Protein AF-A0A951XE50-F1 (afdb_monomer_lite)

Radius of gyration: 20.69 Å; chains: 1; bounding box: 58×38×55 Å

Sequence (155 aa):
MLATIKSINREINRYFDFTFLLKFLALFAIFYYANMYFVGLTLPGENHNAYFTKHLNYINWITGSIMYMANLITQSVGLDTHVVNTRYLVVPGGHSLFMNWQCVGLGIFSFWAAFILANSMNLKKKLLWGLGGFLIIWFLNVCRTALLMIALENN

Structure (mmCIF, N/CA/C/O backbone):
data_AF-A0A951XE50-F1
#
_entry.id   AF-A0A951XE50-F1
#
loop_
_atom_site.group_PDB
_atom_site.id
_atom_site.type_symbol
_atom_site.label_atom_id
_atom_site.label_alt_id
_atom_site.label_comp_id
_atom_site.label_asym_id
_atom_site.label_entity_id
_atom_site.label_seq_id
_atom_site.pdbx_PDB_ins_code
_atom_site.Cartn_x
_atom_site.Cartn_y
_atom_site.Cartn_z
_atom_site.occupancy
_atom_site.B_iso_or_equiv
_atom_site.auth_seq_id
_atom_site.auth_comp_id
_atom_site.auth_asym_id
_atom_site.auth_atom_id
_atom_site.pdbx_PDB_model_num
ATOM 1 N N . MET A 1 1 ? -41.472 -7.129 26.502 1.00 50.16 1 MET A N 1
ATOM 2 C CA . MET A 1 1 ? -40.928 -7.056 25.125 1.00 50.16 1 MET A CA 1
ATOM 3 C C . MET A 1 1 ? -39.589 -6.312 25.061 1.00 50.16 1 MET A C 1
ATOM 5 O O . MET A 1 1 ? -38.612 -6.906 24.632 1.00 50.16 1 MET A O 1
ATOM 9 N N . LEU A 1 2 ? -39.487 -5.074 25.566 1.00 54.22 2 LEU A N 1
ATOM 10 C CA . LEU A 1 2 ? -38.228 -4.296 25.575 1.00 54.22 2 LEU A CA 1
ATOM 11 C C . LEU A 1 2 ? -37.078 -4.932 26.386 1.00 54.22 2 LEU A C 1
ATOM 13 O O . LEU A 1 2 ? -35.927 -4.897 25.959 1.00 54.22 2 LEU A O 1
ATOM 17 N N . ALA A 1 3 ? -37.377 -5.556 27.530 1.00 54.53 3 ALA A N 1
ATOM 18 C CA . ALA A 1 3 ? -36.368 -6.226 28.360 1.00 54.53 3 ALA A CA 1
ATOM 19 C C . ALA A 1 3 ? -35.755 -7.462 27.672 1.00 54.53 3 ALA A C 1
ATOM 21 O O . ALA A 1 3 ? -34.553 -7.701 27.769 1.00 54.53 3 ALA A O 1
ATOM 22 N N . THR A 1 4 ? -36.567 -8.202 26.915 1.00 50.88 4 THR A N 1
ATOM 23 C CA . THR A 1 4 ? -36.145 -9.383 26.153 1.00 50.88 4 THR A CA 1
ATOM 24 C C . THR A 1 4 ? -35.242 -8.988 24.985 1.00 50.88 4 THR A C 1
ATOM 26 O O . THR A 1 4 ? -34.203 -9.608 24.783 1.00 50.88 4 THR A O 1
ATOM 29 N N . ILE A 1 5 ? -35.564 -7.885 24.295 1.00 58.25 5 ILE A N 1
ATOM 30 C CA . ILE A 1 5 ? -34.722 -7.306 23.234 1.00 58.25 5 ILE A CA 1
ATOM 31 C C . ILE A 1 5 ? -33.357 -6.895 23.796 1.00 58.25 5 ILE A C 1
ATOM 33 O O . ILE A 1 5 ? -32.331 -7.215 23.208 1.00 58.25 5 ILE A O 1
ATOM 37 N N . LYS A 1 6 ? -33.317 -6.244 24.966 1.00 57.03 6 LYS A N 1
ATOM 38 C CA . LYS A 1 6 ? -32.062 -5.800 25.599 1.00 57.03 6 LYS A CA 1
ATOM 39 C C . LYS A 1 6 ? -31.190 -6.970 26.080 1.00 57.03 6 LYS A C 1
ATOM 41 O O . LYS A 1 6 ? -29.968 -6.872 26.026 1.00 57.03 6 LYS A O 1
ATOM 46 N N . SER A 1 7 ? -31.815 -8.064 26.523 1.00 55.88 7 SER A N 1
ATOM 47 C CA . SER A 1 7 ? -31.142 -9.308 26.925 1.00 55.88 7 SER A CA 1
ATOM 48 C C . SER A 1 7 ? -30.516 -10.032 25.728 1.00 55.88 7 SER A C 1
ATOM 50 O O . SER A 1 7 ? -29.324 -10.329 25.741 1.00 55.88 7 SER A O 1
ATOM 52 N N . ILE A 1 8 ? -31.287 -10.204 24.648 1.00 60.31 8 ILE A N 1
ATOM 53 C CA . ILE A 1 8 ? -30.820 -10.818 23.397 1.00 60.31 8 ILE A CA 1
ATOM 54 C C . ILE A 1 8 ? -29.684 -9.987 22.787 1.00 60.31 8 ILE A C 1
ATOM 56 O O . ILE A 1 8 ? -28.638 -10.530 22.449 1.00 60.31 8 ILE A O 1
ATOM 60 N N . ASN A 1 9 ? -29.820 -8.657 22.740 1.00 56.59 9 ASN A N 1
ATOM 61 C CA . ASN A 1 9 ? -28.761 -7.782 22.227 1.00 56.59 9 ASN A CA 1
ATOM 62 C C . ASN A 1 9 ? -27.472 -7.877 23.063 1.00 56.59 9 ASN A C 1
ATOM 64 O O . ASN A 1 9 ? -26.378 -7.747 22.529 1.00 56.59 9 ASN A O 1
ATOM 68 N N . ARG A 1 10 ? -27.578 -8.133 24.373 1.00 57.69 10 ARG A N 1
ATOM 69 C CA . ARG A 1 10 ? -26.425 -8.269 25.274 1.00 57.69 10 ARG A CA 1
ATOM 70 C C . ARG A 1 10 ? -25.707 -9.613 25.117 1.00 57.69 10 ARG A C 1
ATOM 72 O O . ARG A 1 10 ? -24.485 -9.634 25.232 1.00 57.69 10 ARG A O 1
ATOM 79 N N . GLU A 1 11 ? -26.425 -10.701 24.839 1.00 60.59 11 GLU A N 1
ATOM 80 C CA . GLU A 1 11 ? -25.806 -11.998 24.529 1.00 60.59 11 GLU A CA 1
ATOM 81 C C . GLU A 1 11 ? -25.203 -12.042 23.124 1.00 60.59 11 GLU A C 1
ATOM 83 O O . GLU A 1 11 ? -24.075 -12.508 22.968 1.00 60.59 11 GLU A O 1
ATOM 88 N N . ILE A 1 12 ? -25.882 -11.492 22.113 1.00 58.44 12 ILE A N 1
ATOM 89 C CA . ILE A 1 12 ? -25.329 -11.426 20.753 1.00 58.44 12 ILE A CA 1
ATOM 90 C C . ILE A 1 12 ? -24.096 -10.505 20.734 1.00 58.44 12 ILE A C 1
ATOM 92 O O . ILE A 1 12 ? -23.073 -10.884 20.172 1.00 58.44 12 ILE A O 1
ATOM 96 N N . ASN A 1 13 ? -24.123 -9.369 21.445 1.00 56.84 13 ASN A N 1
ATOM 97 C CA . ASN A 1 13 ? -22.961 -8.479 21.587 1.00 56.84 13 ASN A CA 1
ATOM 98 C C . ASN A 1 13 ? -21.792 -9.100 22.387 1.00 56.84 13 ASN A C 1
ATOM 100 O O . ASN A 1 13 ? -20.688 -8.561 22.392 1.00 56.84 13 ASN A O 1
ATOM 104 N N . ARG A 1 14 ? -22.018 -10.231 23.077 1.00 61.38 14 ARG A N 1
ATOM 105 C CA . ARG A 1 14 ? -20.972 -10.998 23.777 1.00 61.38 14 ARG A CA 1
ATOM 106 C C . ARG A 1 14 ? -20.182 -11.904 22.826 1.00 61.38 14 ARG A C 1
ATOM 108 O O . ARG A 1 14 ? -19.026 -12.198 23.111 1.00 61.38 14 ARG A O 1
ATOM 115 N N . TYR A 1 15 ? -20.798 -12.347 21.727 1.00 59.47 15 TYR A N 1
ATOM 116 C CA . TYR A 1 15 ? -20.168 -13.191 20.700 1.00 59.47 15 TYR A CA 1
ATOM 117 C C . TYR A 1 15 ? -19.715 -12.390 19.477 1.00 59.47 15 TYR A C 1
ATOM 119 O O . TYR A 1 15 ? -18.668 -12.678 18.903 1.00 59.47 15 TYR A O 1
ATOM 127 N N . PHE A 1 16 ? -20.490 -11.379 19.096 1.00 65.00 16 PHE A N 1
ATOM 128 C CA . PHE A 1 16 ? -20.188 -10.455 18.016 1.00 65.00 16 PHE A CA 1
ATOM 129 C C . PHE A 1 16 ? -20.022 -9.071 18.625 1.00 65.00 16 PHE A C 1
ATOM 131 O O . PHE A 1 16 ? -21.007 -8.441 18.994 1.00 65.00 16 PHE A O 1
ATOM 138 N N . ASP A 1 17 ? -18.787 -8.594 18.756 1.00 78.81 17 ASP A N 1
ATOM 139 C CA . ASP A 1 17 ? -18.550 -7.240 19.248 1.00 78.81 17 ASP A CA 1
ATOM 140 C C . ASP A 1 17 ? -19.012 -6.234 18.176 1.00 78.81 17 ASP A C 1
ATOM 142 O O . ASP A 1 17 ? -18.257 -5.815 17.294 1.00 78.81 17 ASP A O 1
ATOM 146 N N . PHE A 1 18 ? -20.295 -5.864 18.218 1.00 80.62 18 PHE A N 1
ATOM 147 C CA . PHE A 1 18 ? -20.889 -4.907 17.283 1.00 80.62 18 PHE A CA 1
ATOM 148 C C . PHE A 1 18 ? -20.243 -3.532 17.411 1.00 80.62 18 PHE A C 1
ATOM 150 O O . PHE A 1 18 ? -20.204 -2.775 16.441 1.00 80.62 18 PHE A O 1
ATOM 157 N N . THR A 1 19 ? -19.700 -3.214 18.589 1.00 81.94 19 THR A N 1
ATOM 158 C CA . THR A 1 19 ? -18.962 -1.970 18.805 1.00 81.94 19 THR A CA 1
ATOM 159 C C . THR A 1 19 ? -17.660 -1.994 18.014 1.00 81.94 19 THR A C 1
ATOM 161 O O . THR A 1 19 ? -17.328 -1.002 17.363 1.00 81.94 19 THR A O 1
ATOM 164 N N . PHE A 1 20 ? -16.942 -3.120 18.027 1.00 87.44 20 PHE A N 1
ATOM 165 C CA . PHE A 1 20 ? -15.777 -3.326 17.169 1.00 87.44 20 PHE A CA 1
ATOM 166 C C . PHE A 1 20 ? -16.158 -3.274 15.689 1.00 87.44 20 PHE A C 1
ATOM 168 O O . PHE A 1 20 ? -15.540 -2.515 14.946 1.00 87.44 20 PHE A O 1
ATOM 175 N N . LEU A 1 21 ? -17.189 -4.014 15.266 1.00 87.81 21 LEU A N 1
ATOM 176 C CA . LEU A 1 21 ? -17.611 -4.072 13.863 1.00 87.81 21 LEU A CA 1
ATOM 177 C C . LEU A 1 21 ? -17.979 -2.685 13.320 1.00 87.81 21 LEU A C 1
ATOM 179 O O . LEU A 1 21 ? -17.516 -2.301 12.248 1.00 87.81 21 LEU A O 1
ATOM 183 N N . LEU A 1 22 ? -18.769 -1.913 14.070 1.00 90.19 22 LEU A N 1
ATOM 184 C CA . LEU A 1 22 ? -19.182 -0.573 13.657 1.00 90.19 22 LEU A CA 1
ATOM 185 C C . LEU A 1 22 ? -17.988 0.387 13.592 1.00 90.19 22 LEU A C 1
ATOM 187 O O . LEU A 1 22 ? -17.850 1.123 12.616 1.00 90.19 22 LEU A O 1
ATOM 191 N N . LYS A 1 23 ? -17.094 0.353 14.592 1.00 89.88 23 LYS A N 1
ATOM 192 C CA . LYS A 1 23 ? -15.851 1.145 14.578 1.00 89.88 23 LYS A CA 1
ATOM 193 C C . LYS A 1 23 ? -14.968 0.773 13.394 1.00 89.88 23 LYS A C 1
ATOM 195 O O . LYS A 1 23 ? -14.458 1.658 12.716 1.00 89.88 23 LYS A O 1
ATOM 200 N N . PHE A 1 24 ? -14.804 -0.520 13.142 1.00 92.50 24 PHE A N 1
ATOM 201 C CA . PHE A 1 24 ? -14.022 -1.045 12.036 1.00 92.50 24 PHE A CA 1
ATOM 202 C C . PHE A 1 24 ? -14.580 -0.579 10.686 1.00 92.50 24 PHE A C 1
ATOM 204 O O . PHE A 1 24 ? -13.832 -0.008 9.897 1.00 92.50 24 PHE A O 1
ATOM 211 N N . LEU A 1 25 ? -15.883 -0.748 10.440 1.00 93.50 25 LEU A N 1
ATOM 212 C CA . LEU A 1 25 ? -16.522 -0.337 9.186 1.00 93.50 25 LEU A CA 1
ATOM 213 C C . LEU A 1 25 ? -16.460 1.179 8.978 1.00 93.50 25 LEU A C 1
ATOM 215 O O . LEU A 1 25 ? -16.158 1.629 7.874 1.00 93.50 25 LEU A O 1
ATOM 219 N N . ALA A 1 26 ? -16.690 1.966 10.033 1.00 93.75 26 ALA A N 1
ATOM 220 C CA . ALA A 1 26 ? -16.581 3.420 9.964 1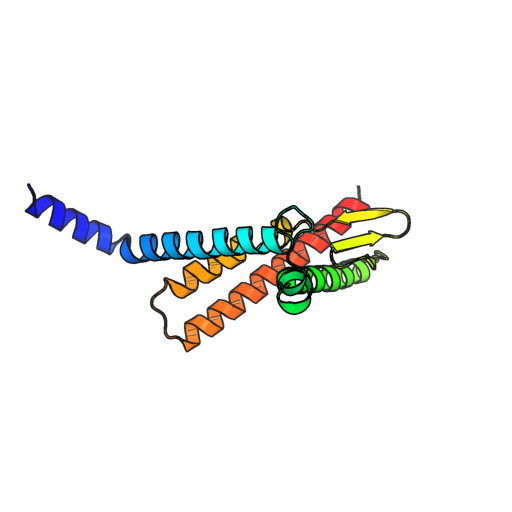.00 93.75 26 ALA A CA 1
ATOM 221 C C . ALA A 1 26 ? -15.146 3.865 9.638 1.00 93.75 26 ALA A C 1
ATOM 223 O O . ALA A 1 26 ? -14.940 4.660 8.722 1.00 93.75 26 ALA A O 1
ATOM 224 N N . LEU A 1 27 ? -14.144 3.317 10.336 1.00 92.81 27 LEU A N 1
ATOM 225 C CA . LEU A 1 27 ? -12.732 3.612 10.072 1.00 92.81 27 LEU A CA 1
ATOM 226 C C . LEU A 1 27 ? -12.309 3.163 8.672 1.00 92.81 27 LEU A C 1
ATOM 228 O O . LEU A 1 27 ? -11.597 3.893 7.987 1.00 92.81 27 LEU A O 1
ATOM 232 N N . PHE A 1 28 ? -12.765 1.991 8.231 1.00 93.62 28 PHE A N 1
ATOM 233 C CA . PHE A 1 28 ? -12.484 1.488 6.893 1.00 93.62 28 PHE A CA 1
ATOM 234 C C . PHE A 1 28 ? -13.067 2.404 5.821 1.00 93.62 28 PHE A C 1
ATOM 236 O O . PHE A 1 28 ? -12.342 2.776 4.904 1.00 93.62 28 PHE A O 1
ATOM 243 N N . ALA A 1 29 ? -14.330 2.820 5.955 1.00 93.56 29 ALA A N 1
ATOM 244 C CA . ALA A 1 29 ? -14.954 3.752 5.023 1.00 93.56 29 ALA A CA 1
ATOM 245 C C . ALA A 1 29 ? -14.181 5.078 4.963 1.00 93.56 29 ALA A C 1
ATOM 247 O O . ALA A 1 29 ? -13.856 5.545 3.873 1.00 93.56 29 ALA A O 1
ATOM 248 N N . ILE A 1 30 ? -13.814 5.641 6.121 1.00 94.19 30 ILE A N 1
ATOM 249 C CA . ILE A 1 30 ? -13.020 6.874 6.192 1.00 94.19 30 ILE A CA 1
ATOM 250 C C . ILE A 1 30 ? -11.688 6.700 5.459 1.00 94.19 30 ILE A C 1
ATOM 252 O O . ILE A 1 30 ? -11.385 7.495 4.574 1.00 94.19 30 ILE A O 1
ATOM 256 N N . PHE A 1 31 ? -10.905 5.664 5.771 1.00 92.38 31 PHE A N 1
ATOM 257 C CA . PHE A 1 31 ? -9.608 5.461 5.119 1.00 92.38 31 PHE A CA 1
ATOM 258 C C . PHE A 1 31 ? -9.734 5.151 3.631 1.00 92.38 31 PHE A C 1
ATOM 260 O O . PHE A 1 31 ? -8.958 5.674 2.836 1.00 92.38 31 PHE A O 1
ATOM 267 N N . TYR A 1 32 ? -10.708 4.335 3.242 1.00 90.44 32 TYR A N 1
ATOM 268 C CA . TYR A 1 32 ? -10.905 3.943 1.854 1.00 90.44 32 TYR A CA 1
ATOM 269 C C . TYR A 1 32 ? -11.281 5.145 0.982 1.00 90.44 32 TYR A C 1
ATOM 271 O O . TYR A 1 32 ? -10.609 5.412 -0.015 1.00 90.44 32 TYR A O 1
ATOM 279 N N . TYR A 1 33 ? -12.297 5.915 1.382 1.00 91.00 33 TYR A N 1
ATOM 280 C CA . TYR A 1 33 ? -12.716 7.095 0.628 1.00 91.00 33 TYR A CA 1
ATOM 281 C C . TYR A 1 33 ? -11.694 8.227 0.707 1.00 91.00 33 TYR A C 1
ATOM 283 O O . TYR A 1 33 ? -11.475 8.894 -0.301 1.00 91.00 33 TYR A O 1
ATOM 291 N N . ALA A 1 34 ? -11.007 8.409 1.842 1.00 88.56 34 ALA A N 1
ATOM 292 C CA . ALA A 1 34 ? -9.908 9.369 1.933 1.00 88.56 34 ALA A CA 1
ATOM 293 C C . ALA A 1 34 ? -8.781 9.017 0.954 1.00 88.56 34 ALA A C 1
ATOM 295 O O . ALA A 1 34 ? -8.310 9.891 0.232 1.00 88.56 34 ALA A O 1
ATOM 296 N N . ASN A 1 35 ? -8.389 7.742 0.865 1.00 86.94 35 ASN A N 1
ATOM 297 C CA . ASN A 1 35 ? -7.373 7.295 -0.087 1.00 86.94 35 ASN A CA 1
ATOM 298 C C . ASN A 1 35 ? -7.842 7.412 -1.538 1.00 86.94 35 ASN A C 1
ATOM 300 O O . ASN A 1 35 ? -7.067 7.833 -2.392 1.00 86.94 35 ASN A O 1
ATOM 304 N N . MET A 1 36 ? -9.104 7.098 -1.827 1.00 84.62 36 MET A N 1
ATOM 305 C CA . MET A 1 36 ? -9.670 7.255 -3.168 1.00 84.62 36 MET A CA 1
ATOM 306 C C . MET A 1 36 ? -9.722 8.729 -3.594 1.00 84.62 36 MET A C 1
ATOM 308 O O . MET A 1 36 ? -9.331 9.063 -4.711 1.00 84.62 36 MET A O 1
ATOM 312 N N . TYR A 1 37 ? -10.126 9.619 -2.688 1.00 85.12 37 TYR A N 1
ATOM 313 C CA . TYR A 1 37 ? -10.089 11.064 -2.904 1.00 85.12 37 TYR A CA 1
ATOM 314 C C . TYR A 1 37 ? -8.653 11.560 -3.117 1.00 85.12 37 TYR A C 1
ATOM 316 O O . TYR A 1 37 ? -8.380 12.322 -4.041 1.00 85.12 37 TYR A O 1
ATOM 324 N N . PHE A 1 38 ? -7.709 11.060 -2.320 1.00 82.44 38 PHE A N 1
ATOM 325 C CA . PHE A 1 38 ? -6.294 11.392 -2.437 1.00 82.44 38 PHE A CA 1
ATOM 326 C C . PHE A 1 38 ? -5.685 10.955 -3.782 1.00 82.44 38 PHE A C 1
ATOM 328 O O . PHE A 1 38 ? -4.932 11.708 -4.404 1.00 82.44 38 PHE A O 1
ATOM 335 N N . VAL A 1 39 ? -6.047 9.766 -4.275 1.00 79.50 39 VAL A N 1
ATOM 336 C CA . VAL A 1 39 ? -5.709 9.311 -5.637 1.00 79.50 39 VAL A CA 1
ATOM 337 C C . VAL A 1 39 ? -6.297 10.264 -6.683 1.00 79.50 39 VAL A C 1
ATOM 339 O O . VAL A 1 39 ? -5.597 10.660 -7.613 1.00 79.50 39 VAL A O 1
ATOM 342 N N . GLY A 1 40 ? -7.553 10.685 -6.512 1.00 75.94 40 GLY A N 1
ATOM 343 C CA . GLY A 1 40 ? -8.208 11.645 -7.405 1.00 75.94 40 GLY A CA 1
ATOM 344 C C . GLY A 1 40 ? -7.498 13.001 -7.487 1.00 75.94 40 GLY A C 1
ATOM 345 O O . GLY A 1 40 ? -7.417 13.575 -8.568 1.00 75.94 40 GLY A O 1
ATOM 346 N N . LEU A 1 41 ? -6.928 13.482 -6.378 1.00 76.12 41 LEU A N 1
ATOM 347 C CA . LEU A 1 41 ? -6.169 14.742 -6.325 1.00 76.12 41 LEU A CA 1
ATOM 348 C C . LEU A 1 41 ? -4.762 14.655 -6.941 1.00 76.12 41 LEU A C 1
ATOM 350 O O . LEU A 1 41 ? -4.187 15.676 -7.327 1.00 76.12 41 LEU A O 1
ATOM 354 N N . THR A 1 42 ? -4.177 13.456 -6.980 1.00 72.06 42 THR A N 1
ATOM 355 C CA . THR A 1 42 ? -2.794 13.222 -7.440 1.00 72.06 42 THR A CA 1
ATOM 356 C C . THR A 1 42 ? -2.715 12.784 -8.900 1.00 72.06 42 THR A C 1
ATOM 358 O O . THR A 1 42 ? -1.680 12.955 -9.546 1.00 72.06 42 THR A O 1
ATOM 361 N N . LEU A 1 43 ? -3.802 12.246 -9.452 1.00 67.19 43 LEU A N 1
ATOM 362 C CA . LEU A 1 43 ? -3.913 11.931 -10.870 1.00 67.19 43 LEU A CA 1
ATOM 363 C C . LEU A 1 43 ? -4.015 13.211 -11.722 1.00 67.19 43 LEU A C 1
ATOM 365 O O . LEU A 1 43 ? -4.621 14.192 -11.291 1.00 67.19 43 LEU A O 1
ATOM 369 N N . PRO A 1 44 ? -3.433 13.228 -12.934 1.00 58.84 44 PRO A N 1
ATOM 370 C CA . PRO A 1 44 ? -3.722 14.274 -13.907 1.00 58.84 44 PRO A CA 1
ATOM 371 C C . PRO A 1 44 ? -5.199 14.167 -14.329 1.00 58.84 44 PRO A C 1
ATOM 373 O O . PRO A 1 44 ? -5.606 13.173 -14.927 1.00 58.84 44 PRO A O 1
ATOM 376 N N . GLY A 1 45 ? -6.000 15.166 -13.956 1.00 61.19 45 GLY A N 1
ATOM 377 C CA . GLY A 1 45 ? -7.453 15.240 -14.143 1.00 61.19 45 GLY A CA 1
ATOM 378 C C . GLY A 1 45 ? -8.008 16.582 -13.640 1.00 61.19 45 GLY A C 1
ATOM 379 O O . GLY A 1 45 ? -7.232 17.461 -13.270 1.00 61.19 45 GLY A O 1
ATOM 380 N N . GLU A 1 46 ? -9.334 16.753 -13.602 1.00 50.44 46 GLU A N 1
ATOM 381 C CA . GLU A 1 46 ? -9.986 18.047 -13.294 1.00 50.44 46 GLU A CA 1
ATOM 382 C C . GLU A 1 46 ? -9.645 18.627 -11.906 1.00 50.44 46 GLU A C 1
ATOM 384 O O . GLU A 1 46 ? -9.611 19.841 -11.743 1.00 50.44 46 GLU A O 1
ATOM 389 N N . ASN A 1 47 ? -9.322 17.779 -10.923 1.00 57.28 47 ASN A N 1
ATOM 390 C CA . ASN A 1 47 ? -8.985 18.183 -9.548 1.00 57.28 47 ASN A CA 1
ATOM 391 C C . ASN A 1 47 ? -7.486 18.041 -9.222 1.00 57.28 47 ASN A C 1
ATOM 393 O O . ASN A 1 47 ? -7.106 17.882 -8.058 1.00 57.28 47 ASN A O 1
ATOM 397 N N . HIS A 1 48 ? -6.627 18.060 -10.244 1.00 59.22 48 HIS A N 1
ATOM 398 C CA . HIS A 1 48 ? -5.189 17.888 -10.075 1.00 59.22 48 HIS A CA 1
ATOM 399 C C . HIS A 1 48 ? -4.572 19.033 -9.263 1.00 59.22 48 HIS A C 1
ATOM 401 O O . HIS A 1 48 ? -4.623 20.197 -9.663 1.00 59.22 48 HIS A O 1
ATOM 407 N N . ASN A 1 49 ? -3.915 18.697 -8.152 1.00 64.62 49 ASN A N 1
ATOM 408 C CA . ASN A 1 49 ? -3.153 19.665 -7.371 1.00 64.62 49 ASN A CA 1
ATOM 409 C C . ASN A 1 49 ? -1.650 19.343 -7.423 1.00 64.62 49 ASN A C 1
ATOM 411 O O . ASN A 1 49 ? -1.181 18.309 -6.929 1.00 64.62 49 ASN A O 1
ATOM 415 N N . ALA A 1 50 ? -0.873 20.266 -7.997 1.00 64.75 50 ALA A N 1
ATOM 416 C CA . ALA A 1 50 ? 0.573 20.128 -8.163 1.00 64.75 50 ALA A CA 1
ATOM 417 C C . ALA A 1 50 ? 1.325 19.994 -6.822 1.00 64.75 50 ALA A C 1
ATOM 419 O O . ALA A 1 50 ? 2.348 19.311 -6.758 1.00 64.75 50 ALA A O 1
ATOM 420 N N . TYR A 1 51 ? 0.807 20.579 -5.734 1.00 62.44 51 TYR A N 1
ATOM 421 C CA . TYR A 1 51 ? 1.414 20.472 -4.404 1.00 62.44 51 TYR A CA 1
ATOM 422 C C . TYR A 1 51 ? 1.330 19.041 -3.849 1.00 62.44 51 TYR A C 1
ATOM 424 O O . TYR A 1 51 ? 2.329 18.485 -3.386 1.00 62.44 51 TYR A O 1
ATOM 432 N N . PHE A 1 52 ? 0.160 18.405 -3.969 1.00 63.44 52 PHE A N 1
ATOM 433 C CA . PHE A 1 52 ? -0.055 17.024 -3.521 1.00 63.44 52 PHE A CA 1
ATOM 434 C C . PHE A 1 52 ? 0.739 16.023 -4.356 1.00 63.44 52 PHE A C 1
ATOM 436 O O . PHE A 1 52 ? 1.324 15.083 -3.818 1.00 63.44 52 PHE A O 1
ATOM 443 N N . THR A 1 53 ? 0.830 16.276 -5.659 1.00 65.00 53 THR A N 1
ATOM 444 C CA . THR A 1 53 ? 1.593 15.449 -6.598 1.00 65.00 53 THR A CA 1
ATOM 445 C C . THR A 1 53 ? 3.094 15.478 -6.310 1.00 65.00 53 THR A C 1
ATOM 447 O O . THR A 1 53 ? 3.755 14.448 -6.439 1.00 65.00 53 THR A O 1
ATOM 450 N N . LYS A 1 54 ? 3.634 16.632 -5.892 1.00 63.56 54 LYS A N 1
ATOM 451 C CA . LYS A 1 54 ? 5.077 16.822 -5.687 1.00 63.56 54 LYS A CA 1
ATOM 452 C C . LYS A 1 54 ? 5.559 16.468 -4.276 1.00 63.56 54 LYS A C 1
ATOM 454 O O . LYS A 1 54 ? 6.677 15.983 -4.141 1.00 63.56 54 LYS A O 1
ATOM 459 N N . HIS A 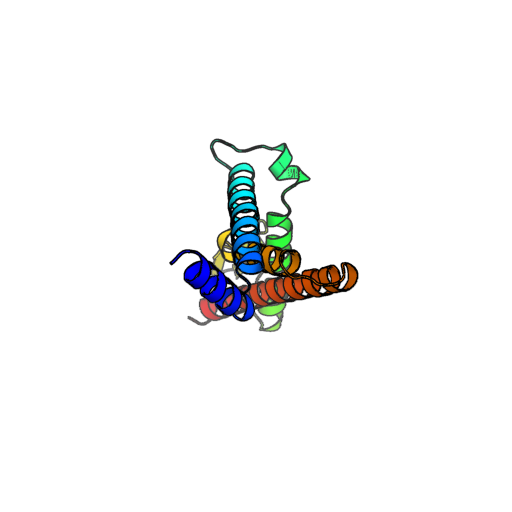1 55 ? 4.744 16.690 -3.241 1.00 63.72 55 HIS A N 1
ATOM 460 C CA . HIS A 1 55 ? 5.183 16.545 -1.842 1.00 63.72 55 HIS A CA 1
ATOM 461 C C . HIS A 1 55 ? 4.481 15.438 -1.051 1.00 63.72 55 HIS A C 1
ATOM 463 O O . HIS A 1 55 ? 5.069 14.908 -0.113 1.00 63.72 55 HIS A O 1
ATOM 469 N N . LEU A 1 56 ? 3.248 15.072 -1.407 1.00 66.69 56 LEU A N 1
ATOM 470 C CA . LEU A 1 56 ? 2.429 14.145 -0.616 1.00 66.69 56 LEU A CA 1
ATOM 471 C C . LEU A 1 56 ? 2.123 12.835 -1.352 1.00 66.69 56 LEU A C 1
ATOM 473 O O . LEU A 1 56 ? 1.370 12.012 -0.842 1.00 66.69 56 LEU A O 1
ATOM 477 N N . ASN A 1 57 ? 2.730 12.589 -2.516 1.00 76.81 57 ASN A N 1
ATOM 478 C CA . ASN A 1 57 ? 2.468 11.404 -3.333 1.00 76.81 57 ASN A CA 1
ATOM 479 C C . ASN A 1 57 ? 3.133 10.130 -2.773 1.00 76.81 57 ASN A C 1
ATOM 481 O O . ASN A 1 57 ? 3.962 9.483 -3.417 1.00 76.81 57 ASN A O 1
ATOM 485 N N . TYR A 1 58 ? 2.745 9.761 -1.552 1.00 81.69 58 TYR A N 1
ATOM 486 C CA . TYR A 1 58 ? 3.174 8.543 -0.876 1.00 81.69 58 TYR A CA 1
ATOM 487 C C . TYR A 1 58 ? 2.785 7.300 -1.686 1.00 81.69 58 TYR A C 1
ATOM 489 O O . TYR A 1 58 ? 3.481 6.292 -1.641 1.00 81.69 58 TYR A O 1
ATOM 497 N N . ILE A 1 59 ? 1.702 7.378 -2.468 1.00 82.75 59 ILE A N 1
ATOM 498 C CA . ILE A 1 59 ? 1.254 6.268 -3.302 1.00 82.75 59 ILE A CA 1
ATOM 499 C C . ILE A 1 59 ? 2.290 5.991 -4.388 1.00 82.75 59 ILE A C 1
ATOM 501 O O . ILE A 1 59 ? 2.666 4.842 -4.565 1.00 82.75 59 ILE A O 1
ATOM 505 N N . ASN A 1 60 ? 2.828 7.019 -5.053 1.00 83.81 60 ASN A N 1
ATOM 506 C CA . ASN A 1 60 ? 3.915 6.838 -6.016 1.00 83.81 60 ASN A CA 1
ATOM 507 C C . ASN A 1 60 ? 5.184 6.267 -5.363 1.00 83.81 60 ASN A C 1
ATOM 509 O O . ASN A 1 60 ? 5.882 5.472 -5.985 1.00 83.81 60 ASN A O 1
ATOM 513 N N . TRP A 1 61 ? 5.466 6.622 -4.107 1.00 85.56 61 TRP A N 1
ATOM 514 C CA . TRP A 1 61 ? 6.585 6.033 -3.368 1.00 85.56 61 TRP A CA 1
ATOM 515 C C . TRP A 1 61 ? 6.366 4.540 -3.085 1.00 85.56 61 TRP A C 1
ATOM 517 O O . TRP A 1 61 ? 7.253 3.729 -3.353 1.00 85.56 61 TRP A O 1
ATOM 527 N N . ILE A 1 62 ? 5.166 4.155 -2.637 1.00 88.12 62 ILE A N 1
ATOM 528 C CA . ILE A 1 62 ? 4.799 2.745 -2.445 1.00 88.12 62 ILE A CA 1
ATOM 529 C C . ILE A 1 62 ? 4.867 2.004 -3.785 1.00 88.12 62 ILE A C 1
ATOM 531 O O . ILE A 1 62 ? 5.556 0.991 -3.873 1.00 88.12 62 ILE A O 1
ATOM 535 N N . THR A 1 63 ? 4.240 2.527 -4.839 1.00 88.00 63 THR A N 1
ATOM 536 C CA . THR A 1 63 ? 4.277 1.944 -6.188 1.00 88.00 63 THR A CA 1
ATOM 537 C C . THR A 1 63 ? 5.709 1.756 -6.680 1.00 88.00 63 THR A C 1
ATOM 539 O O . THR A 1 63 ? 6.076 0.655 -7.077 1.00 88.00 63 THR A O 1
ATOM 542 N N . GLY A 1 64 ? 6.546 2.791 -6.582 1.00 89.06 64 GLY A N 1
ATOM 543 C CA . GLY A 1 64 ? 7.947 2.733 -6.992 1.00 89.06 64 GLY A CA 1
ATOM 544 C C . GLY A 1 64 ? 8.747 1.699 -6.200 1.00 89.06 64 GLY A C 1
ATOM 545 O O . GLY A 1 64 ? 9.505 0.938 -6.794 1.00 89.06 64 GLY A O 1
ATOM 546 N N . SER A 1 65 ? 8.533 1.606 -4.883 1.00 92.06 65 SER A N 1
ATOM 547 C CA . SER A 1 65 ? 9.182 0.578 -4.058 1.00 92.06 65 SER A CA 1
ATOM 548 C C . SER A 1 65 ? 8.760 -0.840 -4.456 1.00 92.06 65 SER A C 1
ATOM 550 O O . SER A 1 65 ? 9.608 -1.729 -4.524 1.00 92.06 65 SER A O 1
ATOM 552 N N . ILE A 1 66 ? 7.476 -1.046 -4.780 1.00 92.12 66 ILE A N 1
ATOM 553 C CA . ILE A 1 66 ? 6.964 -2.337 -5.244 1.00 92.12 66 ILE A CA 1
ATOM 554 C C . ILE A 1 66 ? 7.574 -2.679 -6.606 1.00 92.12 66 ILE A C 1
ATOM 556 O O . ILE A 1 66 ? 8.068 -3.788 -6.780 1.00 92.12 66 ILE A O 1
ATOM 560 N N . MET A 1 67 ? 7.589 -1.731 -7.550 1.00 91.44 67 MET A N 1
ATOM 561 C CA . MET A 1 67 ? 8.162 -1.925 -8.888 1.00 91.44 67 MET A CA 1
ATOM 562 C C . MET A 1 67 ? 9.652 -2.221 -8.844 1.00 91.44 67 MET A C 1
ATOM 564 O O . MET A 1 67 ? 10.106 -3.130 -9.530 1.00 91.44 67 MET A O 1
ATOM 568 N N . TYR A 1 68 ? 10.414 -1.497 -8.028 1.00 92.94 68 TYR A N 1
ATOM 569 C CA . TYR A 1 68 ? 11.852 -1.712 -7.924 1.00 92.94 68 TYR A CA 1
ATOM 570 C C . TYR A 1 68 ? 12.181 -3.082 -7.323 1.00 92.94 68 TYR A C 1
ATOM 572 O O . TYR A 1 68 ? 13.040 -3.793 -7.837 1.00 92.94 68 TYR A O 1
ATOM 580 N N . MET A 1 69 ? 11.463 -3.496 -6.276 1.00 93.00 69 MET A N 1
ATOM 581 C CA . MET A 1 69 ? 11.674 -4.821 -5.687 1.00 93.00 69 MET A CA 1
ATOM 582 C C . MET A 1 69 ? 11.164 -5.943 -6.593 1.00 93.00 69 MET A C 1
ATOM 584 O O . MET A 1 69 ? 11.816 -6.978 -6.693 1.00 93.00 69 MET A O 1
ATOM 588 N N . ALA A 1 70 ? 10.049 -5.737 -7.299 1.00 92.44 70 ALA A N 1
ATOM 589 C CA . ALA A 1 70 ? 9.570 -6.687 -8.298 1.00 92.44 70 ALA A CA 1
ATOM 590 C C . ALA A 1 70 ? 10.593 -6.851 -9.428 1.00 92.44 70 ALA A C 1
ATOM 592 O O . ALA A 1 70 ? 10.898 -7.980 -9.789 1.00 92.44 70 ALA A O 1
ATOM 593 N N . ASN A 1 71 ? 11.183 -5.747 -9.899 1.00 92.94 71 ASN A N 1
ATOM 594 C CA . ASN A 1 71 ? 12.251 -5.742 -10.893 1.00 92.94 71 ASN A CA 1
ATOM 595 C C . ASN A 1 71 ? 13.478 -6.551 -10.451 1.00 92.94 71 ASN A C 1
ATOM 597 O O . ASN A 1 71 ? 14.044 -7.300 -11.238 1.00 92.94 71 ASN A O 1
ATOM 601 N N . LEU A 1 72 ? 13.886 -6.429 -9.185 1.00 93.38 72 LEU A N 1
ATOM 602 C CA . LEU A 1 72 ? 14.993 -7.227 -8.648 1.00 93.38 72 LEU A CA 1
ATOM 603 C C . LEU A 1 72 ? 14.674 -8.728 -8.639 1.00 93.38 72 LEU A C 1
ATOM 605 O O . LEU A 1 72 ? 15.550 -9.540 -8.926 1.00 93.38 72 LEU A O 1
ATOM 609 N N . ILE A 1 73 ? 13.430 -9.102 -8.328 1.00 92.81 73 ILE A N 1
ATOM 610 C CA . ILE A 1 73 ? 12.990 -10.505 -8.346 1.00 92.81 73 ILE A CA 1
ATOM 611 C C . ILE A 1 73 ? 12.907 -11.038 -9.781 1.00 92.81 73 ILE A C 1
ATOM 613 O O . ILE A 1 73 ? 13.291 -12.173 -10.032 1.00 92.81 73 ILE A O 1
ATOM 617 N N . THR A 1 74 ? 12.417 -10.256 -10.740 1.00 91.19 74 THR A N 1
ATOM 618 C CA . THR A 1 74 ? 12.330 -10.701 -12.140 1.00 91.19 74 THR A CA 1
ATOM 619 C C . THR A 1 74 ? 13.713 -10.829 -12.777 1.00 91.19 74 THR A C 1
ATOM 621 O O . THR A 1 74 ? 13.973 -11.820 -13.458 1.00 91.19 74 THR A O 1
ATOM 624 N N . GLN A 1 75 ? 14.635 -9.911 -12.467 1.00 91.69 75 GLN A N 1
ATOM 625 C CA . GLN A 1 75 ? 16.036 -10.014 -12.886 1.00 91.69 75 GLN A CA 1
ATOM 626 C C . GLN A 1 75 ? 16.745 -11.226 -12.282 1.00 91.69 75 GLN A C 1
ATOM 628 O O . GLN A 1 75 ? 17.514 -11.886 -12.976 1.00 91.69 75 GLN A O 1
ATOM 633 N N . SER A 1 76 ? 16.466 -11.582 -11.022 1.00 90.19 76 SER A N 1
ATOM 634 C CA . SER A 1 76 ? 17.077 -12.774 -10.414 1.00 90.19 76 SER A CA 1
ATOM 635 C C . SER A 1 76 ? 16.602 -14.090 -11.040 1.00 90.19 76 SER A C 1
ATOM 637 O O . SER A 1 76 ? 17.302 -15.097 -10.942 1.00 90.19 76 SER A O 1
ATOM 639 N N . VAL A 1 77 ? 15.451 -14.078 -11.717 1.00 89.00 77 VAL A N 1
ATOM 640 C CA . VAL A 1 77 ? 14.919 -15.204 -12.503 1.00 89.00 77 VAL A CA 1
ATOM 641 C C . VAL A 1 77 ? 15.457 -15.204 -13.948 1.00 89.00 77 VAL A C 1
ATOM 643 O O . VAL A 1 77 ? 15.258 -16.176 -14.671 1.00 89.00 77 VAL A O 1
ATOM 646 N N . GLY A 1 78 ? 16.198 -14.168 -14.361 1.00 87.88 78 GLY A N 1
ATOM 647 C CA . GLY A 1 78 ? 16.838 -14.072 -15.679 1.00 87.88 78 GLY A CA 1
ATOM 648 C C . GLY A 1 78 ? 16.087 -13.220 -16.706 1.00 87.88 78 GLY A C 1
ATOM 649 O O . GLY A 1 78 ? 16.417 -13.279 -17.886 1.00 87.88 78 GLY A O 1
ATOM 650 N N . LEU A 1 79 ? 15.090 -12.437 -16.283 1.00 87.75 79 LEU A N 1
ATOM 651 C CA . LEU A 1 79 ? 14.407 -11.475 -17.151 1.00 87.75 79 LEU A CA 1
ATOM 652 C C . LEU A 1 79 ? 15.109 -10.115 -17.093 1.00 87.75 79 LEU A C 1
ATOM 654 O O . LEU A 1 79 ? 15.194 -9.517 -16.020 1.00 87.75 79 LEU A O 1
ATOM 658 N N . ASP A 1 80 ? 15.536 -9.580 -18.238 1.00 87.06 80 ASP A N 1
ATOM 659 C CA . ASP A 1 80 ? 16.083 -8.219 -18.340 1.00 87.06 80 ASP A CA 1
ATOM 660 C C . ASP A 1 80 ? 14.962 -7.178 -18.216 1.00 87.06 80 ASP A C 1
ATOM 662 O O . ASP A 1 80 ? 14.539 -6.547 -19.178 1.00 87.06 80 ASP A O 1
ATOM 666 N N . THR A 1 81 ? 14.411 -7.014 -17.015 1.00 89.62 81 THR A N 1
ATOM 667 C CA . THR A 1 81 ? 13.376 -6.016 -16.745 1.00 89.62 81 THR A CA 1
ATOM 668 C C . THR A 1 81 ? 13.979 -4.675 -16.336 1.00 89.62 81 THR A C 1
ATOM 670 O O . THR A 1 81 ? 15.011 -4.611 -15.662 1.00 89.62 81 THR A O 1
ATOM 673 N N . HIS A 1 82 ? 13.288 -3.586 -16.671 1.00 89.75 82 HIS A N 1
ATOM 674 C CA . HIS A 1 82 ? 13.610 -2.240 -16.206 1.00 89.75 82 HIS A CA 1
ATOM 675 C C . HIS A 1 82 ? 12.354 -1.488 -15.759 1.00 89.75 82 HIS A C 1
ATOM 677 O O . HIS A 1 82 ? 11.275 -1.636 -16.335 1.00 89.75 82 HIS A O 1
ATOM 683 N N . VAL A 1 83 ? 12.496 -0.644 -14.733 1.00 89.38 83 VAL A N 1
ATOM 684 C CA . VAL A 1 83 ? 11.405 0.213 -14.251 1.00 89.38 83 VAL A CA 1
ATOM 685 C C . VAL A 1 83 ? 11.415 1.540 -15.006 1.00 89.38 83 VAL A C 1
ATOM 687 O O . VAL A 1 83 ? 12.392 2.284 -14.947 1.00 89.38 83 VAL A O 1
ATOM 690 N N . VAL A 1 84 ? 10.303 1.878 -15.657 1.00 86.75 84 VAL A N 1
ATOM 691 C CA . VAL A 1 84 ? 10.101 3.142 -16.377 1.00 86.75 84 VAL A CA 1
ATOM 692 C C . VAL A 1 84 ? 8.994 3.950 -15.697 1.00 86.75 84 VAL A C 1
ATOM 694 O O . VAL A 1 84 ? 7.926 3.430 -15.370 1.00 86.75 84 VAL A O 1
ATOM 697 N N . ASN A 1 85 ? 9.233 5.247 -15.469 1.00 80.38 85 ASN A N 1
ATOM 698 C CA . ASN A 1 85 ? 8.249 6.185 -14.904 1.00 80.38 85 ASN A CA 1
ATOM 699 C C . ASN A 1 85 ? 7.553 5.688 -13.617 1.00 80.38 85 ASN A C 1
ATOM 701 O O . ASN A 1 85 ? 6.349 5.900 -13.464 1.00 80.38 85 ASN A O 1
ATOM 705 N N . THR A 1 86 ? 8.288 4.968 -12.754 1.00 83.44 86 THR A N 1
ATOM 706 C CA . THR A 1 86 ? 7.858 4.359 -11.468 1.00 83.44 86 THR A CA 1
ATOM 707 C C . THR A 1 86 ? 6.656 3.410 -11.508 1.00 83.44 86 THR A C 1
ATOM 709 O O . THR A 1 86 ? 6.341 2.804 -10.488 1.00 83.44 86 THR A O 1
ATOM 712 N N . ARG A 1 87 ? 5.991 3.262 -12.656 1.00 84.25 87 ARG A N 1
ATOM 713 C CA . ARG A 1 87 ? 4.725 2.531 -12.820 1.00 84.25 87 ARG A CA 1
ATOM 714 C C . ARG A 1 87 ? 4.761 1.480 -13.919 1.00 84.25 87 ARG A C 1
ATOM 716 O O . ARG A 1 87 ? 3.824 0.695 -14.009 1.00 84.25 87 ARG A O 1
ATOM 723 N N . TYR A 1 88 ? 5.800 1.472 -14.745 1.00 86.44 88 TYR A N 1
ATOM 724 C CA . TYR A 1 88 ? 5.974 0.483 -15.797 1.00 86.44 88 TYR A CA 1
ATOM 725 C C . TYR A 1 88 ? 7.150 -0.416 -15.457 1.00 86.44 88 TYR A C 1
ATOM 727 O O . TYR A 1 88 ? 8.223 0.075 -15.111 1.00 86.44 88 TYR A O 1
ATOM 735 N N . LEU A 1 89 ? 6.942 -1.718 -15.587 1.00 88.69 89 LEU A N 1
ATOM 736 C CA . LEU A 1 89 ? 7.990 -2.724 -15.589 1.00 88.69 89 LEU A CA 1
ATOM 737 C C . LEU A 1 89 ? 8.043 -3.302 -17.001 1.00 88.69 89 LEU A C 1
ATOM 739 O O . LEU A 1 89 ? 7.052 -3.852 -17.474 1.00 88.69 89 LEU A O 1
ATOM 743 N N . VAL A 1 90 ? 9.154 -3.103 -17.703 1.00 89.69 90 VAL A N 1
ATOM 744 C CA . VAL A 1 90 ? 9.271 -3.431 -19.132 1.00 89.69 90 VAL A CA 1
ATOM 745 C C . VAL A 1 90 ? 10.414 -4.404 -19.370 1.00 89.69 90 VAL A C 1
ATOM 747 O O . VAL A 1 90 ? 11.464 -4.253 -18.748 1.00 89.69 90 VAL A O 1
ATOM 750 N N . VAL A 1 91 ? 10.221 -5.360 -20.278 1.00 88.44 91 VAL A N 1
ATOM 751 C CA . VAL A 1 91 ? 11.307 -6.167 -20.860 1.00 88.44 91 VAL A CA 1
ATOM 752 C C . VAL A 1 91 ? 11.641 -5.586 -22.239 1.00 88.44 91 VAL A C 1
ATOM 754 O O . VAL A 1 91 ? 10.728 -5.420 -23.055 1.00 88.44 91 VAL A O 1
ATOM 757 N N . PRO A 1 92 ? 12.906 -5.233 -22.538 1.00 83.69 92 PRO A N 1
ATOM 758 C CA . PRO A 1 92 ? 13.314 -4.783 -23.863 1.00 83.69 92 PRO A CA 1
ATOM 759 C C . PRO A 1 92 ? 12.948 -5.814 -24.937 1.00 83.69 92 PRO A C 1
ATOM 761 O O . PRO A 1 92 ? 13.437 -6.937 -24.922 1.00 83.69 92 PRO A O 1
ATOM 764 N N . GLY A 1 93 ? 12.083 -5.425 -25.877 1.00 78.38 93 GLY A N 1
ATOM 765 C CA . GLY A 1 93 ? 11.621 -6.306 -26.957 1.00 78.38 93 GLY A CA 1
ATOM 766 C C . GLY A 1 93 ? 10.524 -7.307 -26.569 1.00 78.38 93 GLY A C 1
ATOM 767 O O . GLY A 1 93 ? 10.100 -8.065 -27.436 1.00 78.38 93 GLY A O 1
ATOM 768 N N . GLY A 1 94 ? 10.051 -7.283 -25.319 1.00 83.38 94 GLY A N 1
ATOM 769 C CA . GLY A 1 94 ? 9.013 -8.176 -24.798 1.00 83.38 94 GLY A CA 1
ATOM 770 C C . GLY A 1 94 ? 7.792 -7.427 -24.263 1.00 83.38 94 GLY A C 1
ATOM 771 O O . GLY A 1 94 ? 7.412 -6.357 -24.758 1.00 83.38 94 GLY A O 1
ATOM 772 N N . HIS A 1 95 ? 7.161 -7.994 -23.236 1.00 87.75 95 HIS A N 1
ATOM 773 C CA . HIS A 1 95 ? 5.953 -7.423 -22.645 1.00 87.75 95 HIS A CA 1
ATOM 774 C C . HIS A 1 95 ? 6.239 -6.241 -21.704 1.00 87.75 95 HIS A C 1
ATOM 776 O O . HIS A 1 95 ? 7.350 -6.022 -21.210 1.00 87.75 95 HIS A O 1
ATOM 782 N N . SER A 1 96 ? 5.192 -5.457 -21.434 1.00 88.19 96 SER A N 1
ATOM 783 C CA . SER A 1 96 ? 5.216 -4.391 -20.432 1.00 88.19 96 SER A CA 1
ATOM 784 C C . SER A 1 96 ? 4.074 -4.559 -19.438 1.00 88.19 96 SER A C 1
ATOM 786 O O . SER A 1 96 ? 2.928 -4.811 -19.810 1.00 88.19 96 SER A O 1
ATOM 788 N N . LEU A 1 97 ? 4.391 -4.400 -18.157 1.00 89.00 97 LEU A N 1
ATOM 789 C CA . LEU A 1 97 ? 3.440 -4.436 -17.060 1.00 89.00 97 LEU A CA 1
ATOM 790 C C . LEU A 1 97 ? 3.246 -3.022 -16.523 1.00 89.00 97 LEU A C 1
ATOM 792 O O . LEU A 1 97 ? 4.187 -2.368 -16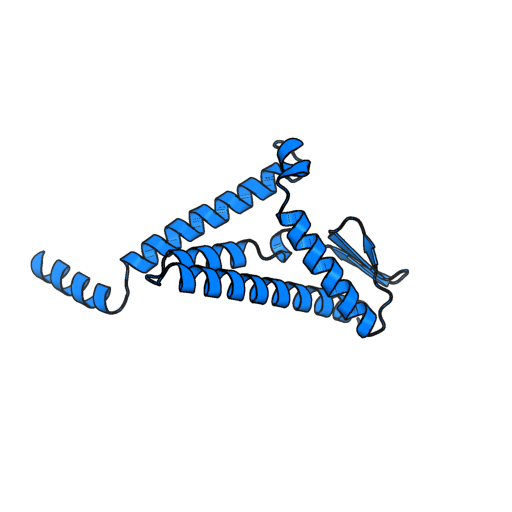.075 1.00 89.00 97 LEU A O 1
ATOM 796 N N . PHE A 1 98 ? 1.999 -2.557 -16.549 1.00 89.00 98 PHE A N 1
ATOM 797 C CA . PHE A 1 98 ? 1.602 -1.274 -15.981 1.00 89.00 98 PHE A CA 1
ATOM 798 C C . PHE A 1 98 ? 0.937 -1.467 -14.614 1.00 89.00 98 PHE A C 1
ATOM 800 O O . PHE A 1 98 ? -0.112 -2.108 -14.495 1.00 89.00 98 PHE A O 1
ATOM 807 N N . MET A 1 99 ? 1.516 -0.872 -13.570 1.00 86.31 99 MET A N 1
ATOM 808 C CA . MET A 1 99 ? 0.928 -0.862 -12.235 1.00 86.31 99 MET A CA 1
ATOM 809 C C . MET A 1 99 ? -0.105 0.261 -12.107 1.00 86.31 99 MET A C 1
ATOM 811 O O . MET A 1 99 ? 0.218 1.426 -11.863 1.00 86.31 99 MET A O 1
ATOM 815 N N . ASN A 1 100 ? -1.379 -0.118 -12.215 1.00 84.25 100 ASN A N 1
ATOM 816 C CA . ASN A 1 100 ? -2.488 0.765 -11.878 1.00 84.25 100 ASN A CA 1
ATOM 817 C C . ASN A 1 100 ? -2.601 0.954 -10.349 1.00 84.25 100 ASN A C 1
ATOM 819 O O . ASN A 1 100 ? -2.206 0.089 -9.567 1.00 84.25 100 ASN A O 1
ATOM 823 N N . TRP A 1 101 ? -3.210 2.051 -9.901 1.00 77.31 101 TRP A N 1
ATOM 824 C CA . TRP A 1 101 ? -3.372 2.385 -8.478 1.00 77.31 101 TRP A CA 1
ATOM 825 C C . TRP A 1 101 ? -4.143 1.326 -7.684 1.00 77.31 101 TRP A C 1
ATOM 827 O O . TRP A 1 101 ? -3.869 1.094 -6.508 1.00 77.31 101 TRP A O 1
ATOM 837 N N . GLN A 1 102 ? -5.078 0.635 -8.338 1.00 81.12 102 GLN A N 1
ATOM 838 C CA . GLN A 1 102 ? -5.814 -0.483 -7.744 1.00 81.12 102 GLN A CA 1
ATOM 839 C C . GLN A 1 102 ? -4.886 -1.653 -7.369 1.00 81.12 102 GLN A C 1
ATOM 841 O O . GLN A 1 102 ? -5.158 -2.374 -6.409 1.00 81.12 102 GLN A O 1
ATOM 846 N N . CYS A 1 103 ? -3.766 -1.812 -8.078 1.00 83.12 103 CYS A N 1
ATOM 847 C CA . CYS A 1 103 ? -2.777 -2.864 -7.854 1.00 83.12 103 CYS A CA 1
ATOM 848 C C . CYS A 1 103 ? -1.803 -2.539 -6.714 1.00 83.12 103 CYS A C 1
ATOM 850 O O . CYS A 1 103 ? -1.125 -3.439 -6.238 1.00 83.12 103 CYS A O 1
ATOM 852 N N . VAL A 1 104 ? -1.756 -1.286 -6.250 1.00 85.50 104 VAL A N 1
ATOM 853 C CA . VAL A 1 104 ? -0.939 -0.877 -5.093 1.00 85.50 104 VAL A CA 1
ATOM 854 C C . VAL A 1 104 ? -1.485 -1.482 -3.798 1.00 85.50 104 VAL A C 1
ATOM 856 O O . VAL A 1 104 ? -0.753 -1.650 -2.831 1.00 85.50 104 VAL A O 1
ATOM 859 N N . GLY A 1 105 ? -2.777 -1.826 -3.765 1.00 85.75 105 GLY A N 1
ATOM 860 C CA . GLY A 1 105 ? -3.401 -2.447 -2.598 1.00 85.75 105 GLY A CA 1
ATOM 861 C C . GLY A 1 105 ? -3.879 -1.449 -1.542 1.00 85.75 105 GLY A C 1
ATOM 862 O O . GLY A 1 105 ? -4.046 -1.828 -0.386 1.00 85.75 105 GLY A O 1
ATOM 863 N N . LEU A 1 106 ? -4.154 -0.191 -1.913 1.00 87.25 106 LEU A N 1
ATOM 864 C CA . LEU A 1 106 ? -4.646 0.854 -0.994 1.00 87.25 106 LEU A CA 1
ATOM 865 C C . LEU A 1 106 ? -5.892 0.436 -0.200 1.00 87.25 106 LEU A C 1
ATOM 867 O O . LEU A 1 106 ? -6.031 0.794 0.970 1.00 87.25 106 LEU A O 1
ATOM 871 N N . GLY A 1 107 ? -6.776 -0.361 -0.805 1.00 88.44 107 GLY A N 1
ATOM 872 C CA . GLY A 1 107 ? -7.933 -0.927 -0.109 1.00 88.44 107 GLY A CA 1
ATOM 873 C C . GLY A 1 107 ? -7.533 -1.893 1.009 1.00 88.44 107 GLY A C 1
ATOM 874 O O . GLY A 1 107 ? -8.054 -1.801 2.115 1.00 88.44 107 GLY A O 1
ATOM 875 N N . ILE A 1 108 ? -6.552 -2.762 0.756 1.00 90.94 108 ILE A N 1
ATOM 876 C CA . ILE A 1 108 ? -6.042 -3.733 1.736 1.00 90.94 108 ILE A CA 1
ATOM 877 C C . ILE A 1 108 ? -5.277 -3.005 2.851 1.00 90.94 108 ILE A C 1
ATOM 879 O O . ILE A 1 108 ? -5.461 -3.318 4.026 1.00 90.94 108 ILE A O 1
ATOM 883 N N . PHE A 1 109 ? -4.494 -1.976 2.513 1.00 91.00 109 PHE A N 1
ATOM 884 C CA . PHE A 1 109 ? -3.866 -1.098 3.506 1.00 91.00 109 PHE A CA 1
ATOM 885 C C . PHE A 1 109 ? -4.909 -0.404 4.393 1.00 91.00 109 PHE A C 1
ATOM 887 O O . PHE A 1 109 ? -4.775 -0.414 5.616 1.00 91.00 109 PHE A O 1
ATOM 894 N N . SER A 1 110 ? -5.977 0.136 3.7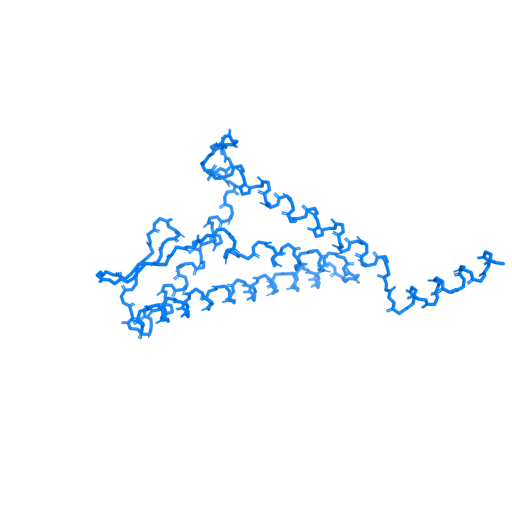98 1.00 92.00 110 SER A N 1
ATOM 895 C CA . SER A 1 110 ? -7.076 0.786 4.530 1.00 92.00 110 SER A CA 1
ATOM 896 C C . SER A 1 110 ? -7.801 -0.197 5.453 1.00 92.00 110 SER A C 1
ATOM 898 O O . SER A 1 110 ? -8.090 0.131 6.603 1.00 92.00 110 SER A O 1
ATOM 900 N N . PHE A 1 111 ? -8.048 -1.418 4.972 1.00 93.56 111 PHE A N 1
ATOM 901 C CA . PHE A 1 111 ? -8.642 -2.505 5.749 1.00 93.56 111 PHE A CA 1
ATOM 902 C C . PHE A 1 111 ? -7.775 -2.864 6.959 1.00 93.56 111 PHE 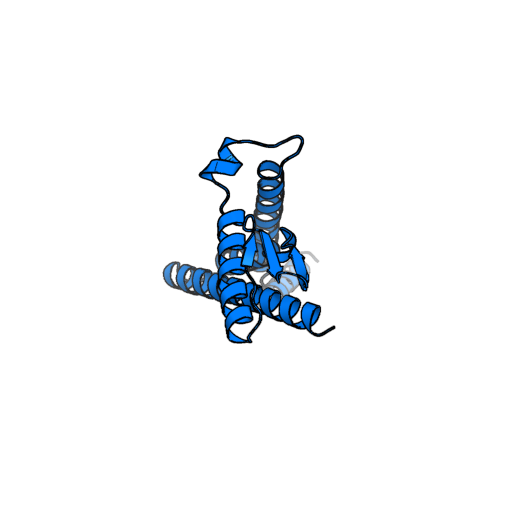A C 1
ATOM 904 O O . PHE A 1 111 ? -8.266 -2.887 8.088 1.00 93.56 111 PHE A O 1
ATOM 911 N N . TRP A 1 112 ? -6.475 -3.083 6.749 1.00 94.38 112 TRP A N 1
ATOM 912 C CA . TRP A 1 112 ? -5.549 -3.429 7.826 1.00 94.38 112 TRP A CA 1
ATOM 913 C C . TRP A 1 112 ? -5.421 -2.306 8.861 1.00 94.38 112 TRP A C 1
ATOM 915 O O . TRP A 1 112 ? -5.485 -2.557 10.065 1.00 94.38 112 TRP A O 1
ATOM 925 N N . ALA A 1 113 ? -5.312 -1.056 8.403 1.00 92.38 113 ALA A N 1
ATOM 926 C CA . ALA A 1 113 ? -5.270 0.114 9.275 1.00 92.38 113 ALA A CA 1
ATOM 927 C C . ALA A 1 113 ? -6.532 0.214 10.146 1.00 92.38 113 ALA A C 1
ATOM 929 O O . ALA A 1 113 ? -6.435 0.373 11.366 1.00 92.38 113 ALA A O 1
ATOM 930 N N . ALA A 1 114 ? -7.713 0.064 9.537 1.00 93.25 114 ALA A N 1
ATOM 931 C CA . ALA A 1 114 ? -8.987 0.076 10.248 1.00 93.25 114 ALA A CA 1
ATOM 932 C C . ALA A 1 114 ? -9.075 -1.057 11.279 1.00 93.25 114 ALA A C 1
ATOM 934 O O . ALA A 1 114 ? -9.488 -0.820 12.415 1.00 93.25 114 ALA A O 1
ATOM 935 N N . PHE A 1 115 ? -8.629 -2.264 10.920 1.00 91.69 115 PHE A N 1
ATOM 936 C CA . PHE A 1 115 ? -8.624 -3.428 11.806 1.00 91.69 115 PHE A CA 1
ATOM 937 C C . PHE A 1 115 ? -7.745 -3.208 13.046 1.00 91.69 115 PHE A C 1
ATOM 939 O O . PHE A 1 115 ? -8.192 -3.399 14.180 1.00 91.69 115 PHE A O 1
ATOM 946 N N . ILE A 1 116 ? -6.509 -2.741 12.853 1.00 92.12 116 ILE A N 1
ATOM 947 C CA . ILE A 1 116 ? -5.560 -2.500 13.949 1.00 92.12 116 ILE A CA 1
ATOM 948 C C . ILE A 1 116 ? -6.030 -1.372 14.874 1.00 92.12 116 ILE A C 1
ATOM 950 O O . ILE A 1 116 ? -5.864 -1.459 16.098 1.00 92.12 116 ILE A O 1
ATOM 954 N N . LEU A 1 117 ? -6.628 -0.317 14.315 1.00 89.19 117 LEU A N 1
ATOM 955 C CA . LEU A 1 117 ? -7.143 0.799 15.105 1.00 89.19 117 LEU A CA 1
ATOM 956 C C . LEU A 1 117 ? -8.400 0.428 15.890 1.00 89.19 117 LEU A C 1
ATOM 958 O O . LEU A 1 117 ? -8.480 0.795 17.067 1.00 89.19 117 LEU A O 1
ATOM 962 N N . ALA A 1 118 ? -9.324 -0.318 15.278 1.00 89.25 118 ALA A N 1
ATOM 963 C CA . ALA A 1 118 ? -10.546 -0.785 15.928 1.00 89.25 118 ALA A CA 1
ATOM 964 C C . ALA A 1 118 ? -10.254 -1.753 17.085 1.00 89.25 118 ALA A C 1
ATOM 966 O O . ALA A 1 118 ? -10.987 -1.765 18.074 1.00 89.25 118 ALA A O 1
ATOM 967 N N . ASN A 1 119 ? -9.168 -2.526 16.997 1.00 87.44 119 ASN A N 1
ATOM 968 C CA . ASN A 1 119 ? -8.820 -3.511 18.015 1.00 87.44 119 ASN A CA 1
ATOM 969 C C . ASN A 1 119 ? -8.371 -2.849 19.335 1.00 87.44 119 ASN A C 1
ATOM 971 O O . ASN A 1 119 ? -7.710 -1.808 19.338 1.00 87.44 119 ASN A O 1
ATOM 975 N N . SER A 1 120 ? -8.665 -3.454 20.485 1.00 80.19 120 SER A N 1
ATOM 976 C CA . SER A 1 120 ? -8.338 -2.922 21.817 1.00 80.19 120 SER A CA 1
ATOM 977 C C . SER A 1 120 ? -6.958 -3.382 22.317 1.00 80.19 120 SER A C 1
ATOM 979 O O . SER A 1 120 ? -6.830 -3.982 23.381 1.00 80.19 120 SER A O 1
ATOM 981 N N . MET A 1 121 ? -5.904 -3.133 21.538 1.00 83.25 121 MET A N 1
ATOM 982 C CA . MET A 1 121 ? -4.521 -3.482 21.905 1.00 83.25 121 MET A CA 1
ATOM 983 C C . MET A 1 121 ? -3.729 -2.294 22.473 1.00 83.25 121 MET A C 1
ATOM 985 O O . MET A 1 121 ? -3.999 -1.136 22.156 1.00 83.25 121 MET A O 1
ATOM 989 N N . ASN A 1 122 ? -2.674 -2.584 23.241 1.00 88.88 122 ASN A N 1
ATOM 990 C CA . ASN A 1 122 ? -1.702 -1.575 23.677 1.00 88.88 122 ASN A CA 1
ATOM 991 C C . ASN A 1 122 ? -1.063 -0.866 22.475 1.00 88.88 122 ASN A C 1
ATOM 993 O O . ASN A 1 122 ? -0.699 -1.521 21.498 1.00 88.88 122 ASN A O 1
ATOM 997 N N . LEU A 1 123 ? -0.839 0.449 22.581 1.00 85.81 123 LEU A N 1
ATOM 998 C CA . LEU A 1 123 ? -0.355 1.288 21.475 1.00 85.81 123 LEU A CA 1
ATOM 999 C C . LEU A 1 123 ? 0.952 0.773 20.841 1.00 85.81 123 LEU A C 1
ATOM 1001 O O . LEU A 1 123 ? 1.075 0.748 19.621 1.00 85.81 123 LEU A O 1
ATOM 1005 N N . LYS A 1 124 ? 1.892 0.264 21.652 1.00 88.94 124 LYS A N 1
ATOM 1006 C CA . LYS A 1 124 ? 3.138 -0.356 21.158 1.00 88.94 124 LYS A CA 1
ATOM 1007 C C . LYS A 1 124 ? 2.872 -1.606 20.311 1.00 88.94 124 LYS A C 1
ATOM 1009 O O . LYS A 1 124 ? 3.461 -1.769 19.249 1.00 88.94 124 LYS A O 1
ATOM 1014 N N . LYS A 1 125 ? 1.957 -2.474 20.764 1.00 88.81 125 LYS A N 1
ATOM 1015 C CA . LYS A 1 125 ? 1.561 -3.683 20.025 1.00 88.81 125 LYS A CA 1
ATOM 1016 C C . LYS A 1 125 ? 0.784 -3.318 18.763 1.00 88.81 125 LYS A C 1
ATOM 1018 O O . LYS A 1 125 ? 1.039 -3.921 17.730 1.00 88.81 125 LYS A O 1
ATOM 1023 N N . LYS A 1 126 ? -0.092 -2.306 18.825 1.00 90.00 126 LYS A N 1
ATOM 1024 C CA . LYS A 1 126 ? -0.790 -1.763 17.649 1.00 90.00 126 LYS A CA 1
ATOM 1025 C C . LYS A 1 126 ? 0.191 -1.299 16.584 1.00 90.00 126 LYS A C 1
ATOM 1027 O O . LYS A 1 126 ? 0.021 -1.667 15.433 1.00 90.00 126 LYS A O 1
ATOM 1032 N N . LEU A 1 127 ? 1.216 -0.535 16.961 1.00 89.94 127 LEU A N 1
ATOM 1033 C CA . LEU A 1 127 ? 2.189 -0.031 15.997 1.00 89.94 127 LEU A CA 1
ATOM 1034 C C . LEU A 1 127 ? 3.031 -1.163 15.394 1.00 89.94 127 LEU A C 1
ATOM 1036 O O . LEU A 1 127 ? 3.183 -1.211 14.179 1.00 89.94 127 LEU A O 1
ATOM 1040 N N . LEU A 1 128 ? 3.513 -2.101 16.217 1.00 92.69 128 LEU A N 1
ATOM 1041 C CA . LEU A 1 128 ? 4.298 -3.242 15.735 1.00 92.69 128 LEU A CA 1
ATOM 1042 C C . LEU A 1 128 ? 3.489 -4.133 14.777 1.00 92.69 128 LEU A C 1
ATOM 1044 O O . LEU A 1 128 ? 3.973 -4.473 13.703 1.00 92.69 128 LEU A O 1
ATOM 1048 N N . TRP A 1 129 ? 2.244 -4.465 15.133 1.00 91.75 129 TRP A N 1
ATOM 1049 C CA . TRP A 1 129 ? 1.348 -5.246 14.272 1.00 91.75 129 TRP A CA 1
ATOM 1050 C C . TRP A 1 129 ? 0.895 -4.467 13.036 1.00 91.75 129 TRP A C 1
ATOM 1052 O O . TRP A 1 129 ? 0.812 -5.029 11.947 1.00 91.75 129 TRP A O 1
ATOM 1062 N N . GLY A 1 130 ? 0.639 -3.167 13.184 1.00 91.56 130 GLY A N 1
ATOM 1063 C CA . GLY A 1 130 ? 0.302 -2.269 12.084 1.00 91.56 130 GLY A CA 1
ATOM 1064 C C . GLY A 1 130 ? 1.401 -2.249 11.028 1.00 91.56 130 GLY A C 1
ATOM 1065 O O . GLY A 1 130 ? 1.145 -2.600 9.878 1.00 91.56 130 GLY A O 1
ATOM 1066 N N . LEU A 1 131 ? 2.629 -1.929 11.442 1.00 92.69 131 LEU A N 1
ATOM 1067 C CA . LEU A 1 131 ? 3.798 -1.897 10.564 1.00 92.69 131 LEU A CA 1
ATOM 1068 C C . LEU A 1 131 ? 4.122 -3.278 9.987 1.00 92.69 131 LEU A C 1
ATOM 1070 O O . LEU A 1 131 ? 4.368 -3.386 8.789 1.00 92.69 131 LEU A O 1
ATOM 1074 N N . GLY A 1 132 ? 4.067 -4.335 10.803 1.00 93.94 132 GLY A N 1
ATOM 1075 C CA . GLY A 1 132 ? 4.302 -5.704 10.343 1.00 93.94 132 GLY A CA 1
ATOM 1076 C C . GLY A 1 132 ? 3.328 -6.123 9.242 1.00 93.94 132 GLY A C 1
ATOM 1077 O O . GLY A 1 132 ? 3.749 -6.622 8.202 1.00 93.94 132 GLY A O 1
ATOM 1078 N N . GLY A 1 133 ? 2.032 -5.855 9.415 1.00 92.25 133 GLY A N 1
ATOM 1079 C CA . GLY A 1 133 ? 1.052 -6.167 8.377 1.00 92.25 133 GLY A CA 1
ATOM 1080 C C . GLY A 1 133 ? 1.197 -5.303 7.127 1.00 92.25 133 GLY A C 1
ATOM 1081 O O . GLY A 1 133 ? 1.065 -5.827 6.027 1.00 92.25 133 GLY A O 1
ATOM 1082 N N . PHE A 1 134 ? 1.557 -4.022 7.254 1.00 93.00 134 PHE A N 1
ATOM 1083 C CA . PHE A 1 134 ? 1.876 -3.198 6.084 1.00 93.00 134 PHE A CA 1
ATOM 1084 C C . PHE A 1 134 ? 3.070 -3.738 5.296 1.00 93.00 134 PHE A C 1
ATOM 1086 O O . PHE A 1 134 ? 2.998 -3.788 4.070 1.00 93.00 134 PHE A O 1
ATOM 1093 N N . LEU A 1 135 ? 4.123 -4.202 5.973 1.00 93.69 135 LEU A N 1
ATOM 1094 C CA . LEU A 1 135 ? 5.266 -4.837 5.313 1.00 93.69 135 LEU A CA 1
ATOM 1095 C C . LEU A 1 135 ? 4.874 -6.137 4.604 1.00 93.69 135 LEU A C 1
ATOM 1097 O O . LEU A 1 135 ? 5.293 -6.356 3.471 1.00 93.69 135 LEU A O 1
ATOM 1101 N N . ILE A 1 136 ? 4.035 -6.970 5.225 1.00 94.25 136 ILE A N 1
ATOM 1102 C CA . ILE A 1 136 ? 3.540 -8.209 4.604 1.00 94.25 136 ILE A CA 1
ATOM 1103 C C . ILE A 1 136 ? 2.682 -7.896 3.375 1.00 94.25 136 ILE A C 1
ATOM 1105 O O . ILE A 1 136 ? 2.888 -8.488 2.319 1.00 94.25 136 ILE A O 1
ATOM 1109 N N . ILE A 1 137 ? 1.745 -6.949 3.478 1.00 93.44 137 ILE A N 1
ATOM 1110 C CA . ILE A 1 137 ? 0.897 -6.534 2.350 1.00 93.44 137 ILE A CA 1
ATOM 1111 C C . ILE A 1 137 ? 1.766 -5.983 1.218 1.00 93.44 137 ILE A C 1
ATOM 1113 O O . ILE A 1 137 ? 1.565 -6.337 0.058 1.00 93.44 137 ILE A O 1
ATOM 1117 N N . TRP A 1 138 ? 2.751 -5.146 1.538 1.00 93.50 138 TRP A N 1
ATOM 1118 C CA . TRP A 1 138 ? 3.701 -4.631 0.560 1.00 93.50 138 TRP A CA 1
ATOM 1119 C C . TRP A 1 138 ? 4.470 -5.763 -0.134 1.00 93.50 138 TRP A C 1
ATOM 1121 O O . TRP A 1 138 ? 4.493 -5.819 -1.363 1.00 93.50 138 TRP A O 1
ATOM 1131 N N . PHE A 1 139 ? 5.001 -6.721 0.629 1.00 94.00 139 PHE A N 1
ATOM 1132 C CA . PHE A 1 139 ? 5.725 -7.869 0.087 1.00 94.00 139 PHE A CA 1
ATOM 1133 C C . PHE A 1 139 ? 4.841 -8.752 -0.807 1.00 94.00 139 PHE A C 1
ATOM 1135 O O . PHE A 1 139 ? 5.255 -9.149 -1.893 1.00 94.00 139 PHE A O 1
ATOM 1142 N N . LEU A 1 140 ? 3.585 -8.994 -0.420 1.00 93.94 140 LEU A N 1
ATOM 1143 C CA . LEU A 1 140 ? 2.628 -9.723 -1.258 1.00 93.94 140 LEU A CA 1
ATOM 1144 C C . LEU A 1 140 ? 2.365 -9.008 -2.592 1.00 93.94 140 LEU A C 1
ATOM 1146 O O . LEU A 1 140 ? 2.251 -9.668 -3.625 1.00 93.94 140 LEU A O 1
ATOM 1150 N N . ASN A 1 141 ? 2.305 -7.672 -2.601 1.00 92.75 141 ASN A N 1
ATOM 1151 C CA . ASN A 1 141 ? 2.162 -6.903 -3.842 1.00 92.75 141 ASN A CA 1
ATOM 1152 C C . ASN A 1 141 ? 3.429 -6.952 -4.714 1.00 92.75 141 ASN A C 1
ATOM 1154 O O . ASN A 1 141 ? 3.319 -7.006 -5.943 1.00 92.75 141 ASN A O 1
ATOM 1158 N N . VAL A 1 142 ? 4.616 -6.999 -4.100 1.00 93.50 142 VAL A N 1
ATOM 1159 C CA . VAL A 1 142 ? 5.888 -7.252 -4.801 1.00 93.50 142 VAL A CA 1
ATOM 1160 C C . VAL A 1 142 ? 5.848 -8.613 -5.494 1.00 93.50 142 VAL A C 1
ATOM 1162 O O . VAL A 1 142 ? 6.014 -8.676 -6.714 1.00 93.50 142 VAL A O 1
ATOM 1165 N N . CYS A 1 143 ? 5.541 -9.683 -4.755 1.00 93.25 143 CYS A N 1
ATOM 1166 C CA . CYS A 1 143 ? 5.438 -11.032 -5.313 1.00 93.25 143 CYS A CA 1
ATOM 1167 C C . CYS A 1 143 ? 4.394 -11.108 -6.429 1.00 93.25 143 CYS A C 1
ATOM 1169 O O . CYS A 1 143 ? 4.679 -11.652 -7.491 1.00 93.25 143 CYS A O 1
ATOM 1171 N N . ARG A 1 144 ? 3.208 -10.521 -6.227 1.00 93.25 144 ARG A N 1
ATOM 1172 C CA . ARG A 1 144 ? 2.152 -10.471 -7.248 1.00 93.25 144 ARG A CA 1
ATOM 1173 C C . ARG A 1 144 ? 2.651 -9.847 -8.549 1.00 93.25 144 ARG A C 1
ATOM 1175 O O . ARG A 1 144 ? 2.371 -10.381 -9.615 1.00 93.25 144 ARG A O 1
ATOM 1182 N N . THR A 1 145 ? 3.350 -8.717 -8.464 1.00 92.12 145 THR A N 1
ATOM 1183 C CA . THR A 1 145 ? 3.836 -8.013 -9.656 1.00 92.12 145 THR A CA 1
ATOM 1184 C C . THR A 1 145 ? 4.916 -8.823 -10.365 1.00 92.12 145 THR A C 1
ATOM 1186 O O . THR A 1 145 ? 4.834 -9.003 -11.577 1.00 92.12 145 THR A O 1
ATOM 1189 N N . ALA A 1 146 ? 5.888 -9.352 -9.619 1.00 92.25 146 ALA A N 1
ATOM 1190 C CA . ALA A 1 146 ? 6.958 -10.163 -10.191 1.00 92.25 146 ALA A CA 1
ATOM 1191 C C . ALA A 1 146 ? 6.409 -11.427 -10.873 1.00 92.25 146 ALA A C 1
ATOM 1193 O O . ALA A 1 146 ? 6.746 -11.706 -12.020 1.00 92.25 146 ALA A O 1
ATOM 1194 N N . LEU A 1 147 ? 5.502 -12.147 -10.204 1.00 92.25 147 LEU A N 1
ATOM 1195 C CA . LEU A 1 147 ? 4.858 -13.340 -10.756 1.00 92.25 147 LEU A CA 1
ATOM 1196 C C . LEU A 1 147 ? 4.028 -13.023 -11.999 1.00 92.25 147 LEU A C 1
ATOM 1198 O O . LEU A 1 147 ? 4.084 -13.779 -12.962 1.00 92.25 147 LEU A O 1
ATOM 1202 N N . LEU A 1 148 ? 3.281 -11.914 -11.996 1.00 92.31 148 LEU A N 1
ATOM 1203 C CA . LEU A 1 148 ? 2.512 -11.500 -13.168 1.00 92.31 148 LEU A CA 1
ATOM 1204 C C . LEU A 1 148 ? 3.433 -11.190 -14.352 1.00 92.31 148 LEU A C 1
ATOM 1206 O O . LEU A 1 148 ? 3.119 -11.587 -15.465 1.00 92.31 148 LEU A O 1
ATOM 1210 N N . MET A 1 149 ? 4.574 -10.537 -14.120 1.00 90.25 149 MET A N 1
ATOM 1211 C CA . MET A 1 149 ? 5.543 -10.255 -15.179 1.00 90.25 149 MET A CA 1
ATOM 1212 C C . MET A 1 149 ? 6.148 -11.535 -15.764 1.00 90.25 149 MET A C 1
ATOM 1214 O O . MET A 1 149 ? 6.191 -11.697 -16.978 1.00 90.25 149 MET A O 1
ATOM 1218 N N . ILE A 1 150 ? 6.561 -12.468 -14.903 1.00 89.81 150 ILE A N 1
ATOM 1219 C CA . ILE A 1 150 ? 7.106 -13.765 -15.328 1.00 89.81 150 ILE A CA 1
ATOM 1220 C C . ILE A 1 150 ? 6.056 -14.561 -16.110 1.00 89.81 150 ILE A C 1
ATOM 1222 O O . ILE A 1 150 ? 6.367 -15.173 -17.126 1.00 89.81 150 ILE A O 1
ATOM 1226 N N . ALA A 1 151 ? 4.804 -14.543 -15.650 1.00 90.69 151 ALA A N 1
ATOM 1227 C CA . ALA A 1 151 ? 3.708 -15.218 -16.332 1.00 90.69 151 ALA A CA 1
ATOM 1228 C C . ALA A 1 151 ? 3.383 -14.591 -17.694 1.00 90.69 151 ALA A C 1
ATOM 1230 O O . ALA A 1 151 ? 3.007 -15.321 -18.601 1.00 90.69 151 ALA A O 1
ATOM 1231 N N . LEU A 1 152 ? 3.515 -13.267 -17.838 1.00 89.19 152 LEU A N 1
ATOM 1232 C CA . LEU A 1 152 ? 3.301 -12.574 -19.110 1.00 89.19 152 LEU A CA 1
ATOM 1233 C C . LEU A 1 152 ? 4.396 -12.878 -20.132 1.00 89.19 152 LEU A C 1
ATOM 1235 O O . LEU A 1 152 ? 4.091 -12.961 -21.310 1.00 89.19 152 LEU A O 1
ATOM 1239 N N . GLU A 1 153 ? 5.644 -13.040 -19.699 1.00 86.38 153 GLU A N 1
ATOM 1240 C CA . GLU A 1 153 ? 6.752 -13.319 -20.620 1.00 86.38 153 GLU A CA 1
ATOM 1241 C C . GLU A 1 153 ? 6.818 -14.791 -21.051 1.00 86.38 153 GLU A C 1
ATOM 1243 O O . GLU A 1 153 ? 7.252 -15.100 -22.155 1.00 86.38 153 GLU A O 1
ATOM 1248 N N . ASN A 1 154 ? 6.362 -15.711 -20.198 1.00 83.00 154 ASN A N 1
ATOM 1249 C CA . ASN A 1 154 ? 6.334 -17.145 -20.503 1.00 83.00 154 ASN A CA 1
ATOM 1250 C C . ASN A 1 154 ? 5.140 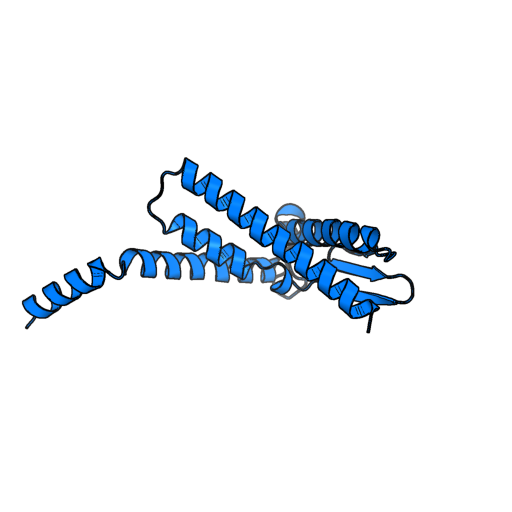-17.584 -21.374 1.00 83.00 154 ASN A C 1
ATOM 1252 O O . ASN A 1 154 ? 4.984 -18.787 -21.601 1.00 83.00 154 ASN A O 1
ATOM 1256 N N . ASN A 1 155 ? 4.279 -16.658 -21.800 1.00 72.12 155 ASN A N 1
ATOM 1257 C CA . ASN A 1 155 ? 3.033 -16.932 -22.519 1.00 72.12 155 ASN A CA 1
ATOM 1258 C C . ASN A 1 155 ? 3.073 -16.314 -23.918 1.00 72.12 155 ASN A C 1
ATOM 1260 O O . ASN A 1 155 ? 2.679 -17.016 -24.874 1.00 72.12 155 ASN A O 1
#

Secondary structure (DSSP, 8-state):
-HHHHHHHHHHHHHHS-HHHHHHHHHHHHHHHHHHHHHHHHHSSSTT--HHHHHHS-HHHHHHHHHHHHHHHHHHHTT---EEETTTEEE-TTS-EEE--GGGGTHHHHHHHHHHHHHS---HHHHHHHHHHHHHHHHHHHHHHHHHHHHHHHT-

pLDDT: mean 82.82, std 12.42, range [50.16, 94.38]

Foldseek 3Di:
DVVVVVVVCVVVCVVPVVLLVVQLVVQLVVQVVVVVVLVVQQDPDPNDDPCCVPPVPVLLVLLLVLLVLLCVVLVVVPFPWDDDPSAWIDGVVFDIDGHDSVLSCSSVLSSLLSNLVSDPDDPVVSVVSNVVVVVVSSVVSSVVRNVVVVVRRVD